Protein AF-A0A958SKN3-F1 (afdb_monomer_lite)

Sequence (141 aa):
MKLSDLLPQSTSFHLSQLDEDLTLRPITLADEIWLNETFGETGVSEMFSTLNFIEISRVVYRLLDDDSKAKLKKKKVTIYNEDGEESEHEIGGLKLLQLSISGIAEKEAIVGGLLKCLGFTEKMIDDLVDDDQEESKKKDQ

Structure (mmCIF, N/CA/C/O backbone):
data_AF-A0A958SKN3-F1
#
_entry.id   AF-A0A958SKN3-F1
#
loop_
_atom_site.group_PDB
_atom_site.id
_atom_site.type_symbol
_atom_site.label_atom_id
_atom_site.label_alt_id
_atom_site.label_comp_id
_atom_site.label_asym_id
_atom_site.label_entity_id
_atom_site.label_seq_id
_atom_site.pdbx_PDB_ins_code
_atom_site.Cartn_x
_atom_site.Cartn_y
_atom_site.Cartn_z
_atom_site.occupancy
_atom_site.B_iso_or_equiv
_atom_site.auth_seq_id
_atom_site.auth_comp_id
_atom_site.auth_asym_id
_atom_site.auth_atom_id
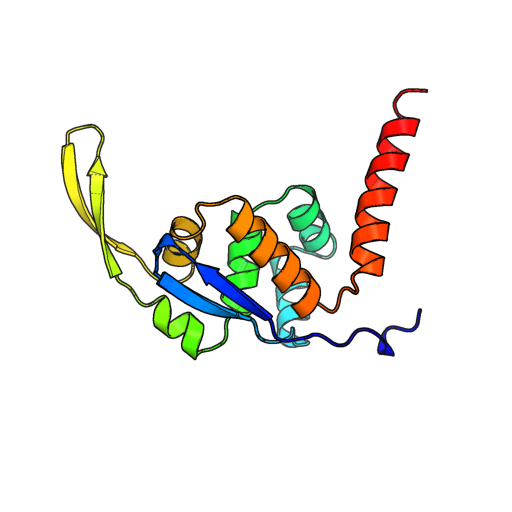_atom_site.pdbx_PDB_model_num
ATOM 1 N N . MET A 1 1 ? 23.191 -2.502 -16.178 1.00 42.94 1 MET A N 1
ATOM 2 C CA . MET A 1 1 ? 22.155 -3.546 -16.005 1.00 42.94 1 MET A CA 1
ATOM 3 C C . MET A 1 1 ? 21.219 -3.514 -17.197 1.00 42.94 1 MET A C 1
ATOM 5 O O . MET A 1 1 ? 21.032 -2.437 -17.753 1.00 42.94 1 MET A O 1
ATOM 9 N N . LYS A 1 2 ? 20.674 -4.658 -17.626 1.00 35.62 2 LYS A N 1
ATOM 10 C CA . LYS A 1 2 ? 19.586 -4.668 -18.611 1.00 35.62 2 LYS A CA 1
ATOM 11 C C . LYS A 1 2 ? 18.265 -4.606 -17.845 1.00 35.62 2 LYS A C 1
ATOM 13 O O . LYS A 1 2 ? 18.117 -5.302 -16.849 1.00 35.62 2 LYS A O 1
ATOM 18 N N . LEU A 1 3 ? 17.308 -3.812 -18.327 1.00 43.31 3 LEU A N 1
ATOM 19 C CA . LEU A 1 3 ? 15.948 -3.742 -17.765 1.00 43.31 3 LEU A CA 1
ATOM 20 C C . LEU A 1 3 ? 15.262 -5.123 -17.655 1.00 43.31 3 LEU A C 1
ATOM 22 O O . LEU A 1 3 ? 14.317 -5.271 -16.895 1.00 43.31 3 LEU A O 1
ATOM 26 N N . SER A 1 4 ? 15.747 -6.131 -18.390 1.00 49.50 4 SER A N 1
ATOM 27 C CA . SER A 1 4 ? 15.255 -7.513 -18.381 1.00 49.50 4 SER A CA 1
ATOM 28 C C . SER A 1 4 ? 15.437 -8.268 -17.059 1.00 49.50 4 SER A C 1
ATOM 30 O O . SER A 1 4 ? 14.893 -9.361 -16.936 1.00 49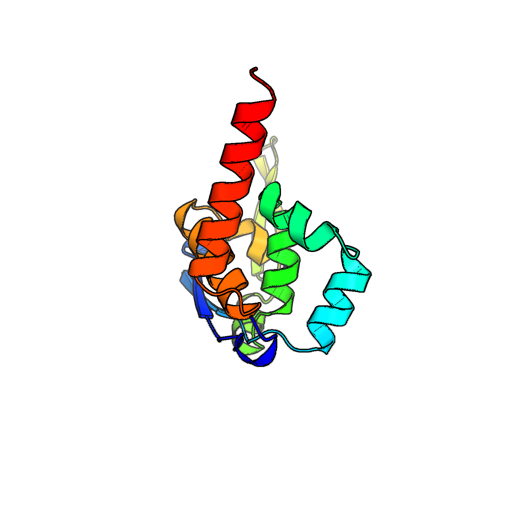.50 4 SER A O 1
ATOM 32 N N . ASP A 1 5 ? 16.205 -7.728 -16.109 1.00 51.75 5 ASP A N 1
ATOM 33 C CA . ASP A 1 5 ? 16.576 -8.436 -14.876 1.00 51.75 5 ASP A CA 1
ATOM 34 C C . ASP A 1 5 ? 15.707 -8.040 -13.660 1.00 51.75 5 ASP A C 1
ATOM 36 O O . ASP A 1 5 ? 15.837 -8.638 -12.593 1.00 51.75 5 ASP A O 1
ATOM 40 N N . LEU A 1 6 ? 14.804 -7.060 -13.809 1.00 59.09 6 LEU A N 1
ATOM 41 C CA . LEU A 1 6 ? 13.837 -6.673 -12.776 1.00 59.09 6 LEU A CA 1
ATOM 42 C C . LEU A 1 6 ? 12.568 -7.515 -12.959 1.00 59.09 6 LEU A C 1
ATOM 44 O O . LEU A 1 6 ? 11.842 -7.351 -13.938 1.00 59.09 6 LEU A O 1
ATOM 48 N N . LEU A 1 7 ? 12.304 -8.439 -12.032 1.00 71.19 7 LEU A N 1
ATOM 49 C CA . LEU A 1 7 ? 11.062 -9.214 -12.005 1.00 71.19 7 LEU A CA 1
ATOM 50 C C . LEU A 1 7 ? 10.205 -8.740 -10.827 1.00 71.19 7 LEU A C 1
ATOM 52 O O . LEU A 1 7 ? 10.473 -9.147 -9.698 1.00 71.19 7 LEU A O 1
ATOM 56 N N . PRO A 1 8 ? 9.187 -7.898 -11.073 1.00 83.50 8 PRO A N 1
ATOM 57 C CA . PRO A 1 8 ? 8.161 -7.551 -10.097 1.00 83.50 8 PRO A CA 1
ATOM 58 C C . PRO A 1 8 ? 7.606 -8.779 -9.366 1.00 83.50 8 PRO A C 1
ATOM 60 O O . PRO A 1 8 ? 7.186 -9.750 -10.000 1.00 83.50 8 PRO A O 1
ATOM 63 N N . GLN A 1 9 ? 7.573 -8.737 -8.032 1.00 86.00 9 GLN A N 1
ATOM 64 C CA . GLN A 1 9 ? 7.080 -9.844 -7.202 1.00 86.00 9 GLN A CA 1
ATOM 65 C C . GLN A 1 9 ? 5.847 -9.441 -6.398 1.00 86.00 9 GLN A C 1
ATOM 67 O O . GLN A 1 9 ? 5.722 -8.299 -5.965 1.00 86.00 9 GLN A O 1
ATOM 72 N N . SER A 1 10 ? 4.938 -10.388 -6.159 1.00 90.94 10 SER A N 1
ATOM 73 C CA . SER A 1 10 ? 3.855 -10.193 -5.194 1.00 90.94 10 SER A CA 1
ATOM 74 C C . SER A 1 10 ? 4.418 -10.175 -3.776 1.00 90.94 10 SER A C 1
ATOM 76 O O . SER A 1 10 ? 5.268 -11.003 -3.448 1.00 90.94 10 SER A O 1
ATOM 78 N N . THR A 1 11 ? 3.919 -9.286 -2.923 1.00 93.31 11 THR A N 1
ATOM 79 C CA . THR A 1 11 ? 4.312 -9.221 -1.509 1.00 93.31 11 THR A CA 1
ATOM 80 C C . THR A 1 11 ? 3.084 -9.046 -0.633 1.00 93.31 11 THR A C 1
ATOM 82 O O . THR A 1 11 ? 2.155 -8.341 -1.013 1.00 93.31 11 THR A O 1
ATOM 85 N N . SER A 1 12 ? 3.096 -9.656 0.549 1.00 94.75 12 SER A N 1
ATOM 86 C CA . SER A 1 12 ? 2.065 -9.450 1.565 1.00 94.75 12 SER A CA 1
ATOM 87 C C . SER A 1 12 ? 2.616 -8.685 2.763 1.00 94.75 12 SER A C 1
ATOM 89 O O . SER A 1 12 ? 3.789 -8.829 3.109 1.00 94.75 12 SER A O 1
ATOM 91 N N . PHE A 1 13 ? 1.760 -7.900 3.407 1.00 94.12 13 PHE A N 1
ATOM 92 C CA . PHE A 1 13 ? 2.046 -7.215 4.663 1.00 94.12 13 PHE A CA 1
ATOM 93 C C . PHE A 1 13 ? 0.826 -7.278 5.586 1.00 94.12 13 PHE A C 1
ATOM 95 O O . PHE A 1 13 ? -0.310 -7.373 5.123 1.00 94.12 13 PHE A O 1
ATOM 102 N N . HIS A 1 14 ? 1.072 -7.215 6.891 1.00 93.56 14 HIS A N 1
ATOM 103 C CA . HIS A 1 14 ? 0.036 -7.302 7.915 1.00 93.56 14 HIS A CA 1
ATOM 104 C C . HIS A 1 14 ? -0.312 -5.911 8.458 1.00 93.56 14 HIS A C 1
ATOM 106 O O . HIS A 1 14 ? 0.590 -5.114 8.726 1.00 93.56 14 HIS A O 1
ATOM 112 N N . LEU A 1 15 ? -1.604 -5.627 8.641 1.00 92.31 15 LEU A N 1
ATOM 113 C CA . LEU A 1 15 ? -2.093 -4.417 9.309 1.00 92.31 15 LEU A CA 1
ATOM 114 C C . LEU A 1 15 ? -2.688 -4.767 10.672 1.00 92.31 15 LEU A C 1
ATOM 116 O O . LEU A 1 15 ? -3.798 -5.293 10.757 1.00 92.31 15 LEU A O 1
ATOM 120 N N . SER A 1 16 ? -1.989 -4.387 11.739 1.00 90.19 16 SER A N 1
ATOM 121 C CA . SER A 1 16 ? -2.361 -4.710 13.121 1.00 90.19 16 SER A CA 1
ATOM 122 C C . SER A 1 16 ? -3.711 -4.118 13.538 1.00 90.19 16 SER A C 1
ATOM 124 O O . SER A 1 16 ? -4.467 -4.753 14.265 1.00 90.19 16 SER A O 1
ATOM 126 N N . GLN A 1 17 ? -4.056 -2.926 13.038 1.00 87.88 17 GLN A N 1
ATOM 127 C CA . GLN A 1 17 ? -5.329 -2.254 13.340 1.00 87.88 17 GLN A CA 1
ATOM 128 C C . GLN A 1 17 ? -6.548 -2.970 12.743 1.00 87.88 17 GLN A C 1
ATOM 130 O O . GLN A 1 17 ? -7.669 -2.773 13.210 1.00 87.88 17 GLN A O 1
ATOM 135 N N . LEU A 1 18 ? -6.352 -3.751 11.677 1.00 87.00 18 LEU A N 1
ATOM 136 C CA . LEU A 1 18 ? -7.425 -4.510 11.035 1.00 87.00 18 LEU A CA 1
ATOM 137 C C . LEU A 1 18 ? -7.373 -5.999 11.369 1.00 87.00 18 LEU A C 1
ATOM 139 O O . LEU A 1 18 ? -8.389 -6.654 11.160 1.00 87.00 18 LEU A O 1
ATOM 143 N N . ASP A 1 19 ? -6.240 -6.489 11.884 1.00 90.38 19 ASP A N 1
ATOM 144 C CA . ASP A 1 19 ? -5.911 -7.914 12.002 1.00 90.38 19 ASP A CA 1
ATOM 145 C C . ASP A 1 19 ? -6.047 -8.637 10.649 1.00 90.38 19 ASP A C 1
ATOM 147 O O . ASP A 1 19 ? -6.657 -9.694 10.522 1.00 90.38 19 ASP A O 1
ATOM 151 N N . GLU A 1 20 ? -5.529 -8.002 9.592 1.00 92.06 20 GLU A N 1
ATOM 152 C CA . GLU A 1 20 ? -5.682 -8.464 8.211 1.00 92.06 20 GLU A CA 1
ATOM 153 C C . GLU A 1 20 ? -4.344 -8.459 7.475 1.00 92.06 20 GLU A C 1
ATOM 155 O O . GLU A 1 20 ? -3.605 -7.470 7.490 1.00 92.06 20 GLU A O 1
ATOM 160 N N . ASP A 1 21 ? -4.087 -9.543 6.744 1.00 94.50 21 ASP A N 1
ATOM 161 C CA . ASP A 1 21 ? -3.012 -9.603 5.757 1.00 94.50 21 ASP A CA 1
ATOM 162 C C . ASP A 1 21 ? -3.504 -9.059 4.418 1.00 94.50 21 ASP A C 1
ATOM 164 O O . ASP A 1 21 ? -4.537 -9.496 3.896 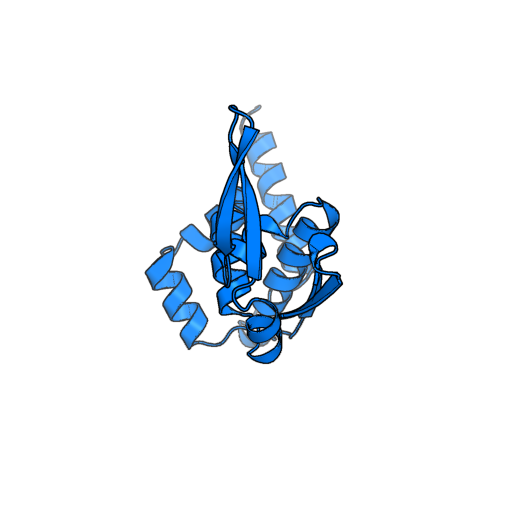1.00 94.50 21 ASP A O 1
ATOM 168 N N . LEU A 1 22 ? -2.756 -8.121 3.850 1.00 96.31 22 LEU A N 1
ATOM 169 C CA . LEU A 1 22 ? -3.010 -7.553 2.535 1.00 96.31 22 LEU A CA 1
ATOM 170 C C . LEU A 1 22 ? -1.901 -7.956 1.567 1.00 96.31 22 LEU A C 1
ATOM 172 O O . LEU A 1 22 ? -0.725 -7.976 1.927 1.00 96.31 22 LEU A O 1
ATOM 176 N N . THR A 1 23 ? -2.275 -8.231 0.323 1.00 96.31 23 THR A N 1
ATOM 177 C CA . THR A 1 23 ? -1.373 -8.679 -0.734 1.00 96.31 23 THR A CA 1
ATOM 178 C C . THR A 1 23 ? -1.327 -7.667 -1.869 1.00 96.31 23 THR A C 1
ATOM 180 O O . THR A 1 23 ? -2.343 -7.251 -2.430 1.00 96.31 23 THR A O 1
ATOM 183 N N . LEU A 1 24 ? -0.104 -7.277 -2.212 1.00 96.06 24 LEU A N 1
ATOM 184 C CA . LEU A 1 24 ? 0.231 -6.477 -3.374 1.00 96.06 24 LEU A CA 1
ATOM 185 C C . LEU A 1 24 ? 0.525 -7.402 -4.549 1.00 96.06 24 LEU A C 1
ATOM 187 O O . LEU A 1 24 ? 1.361 -8.308 -4.457 1.00 96.06 24 LEU A O 1
ATOM 191 N N . ARG A 1 25 ? -0.138 -7.145 -5.674 1.00 95.31 25 ARG A N 1
ATOM 192 C CA . ARG A 1 25 ? 0.212 -7.761 -6.953 1.00 95.31 25 ARG A CA 1
ATOM 193 C C . ARG A 1 25 ? 1.434 -7.059 -7.566 1.00 95.31 25 ARG A C 1
ATOM 195 O O . ARG A 1 2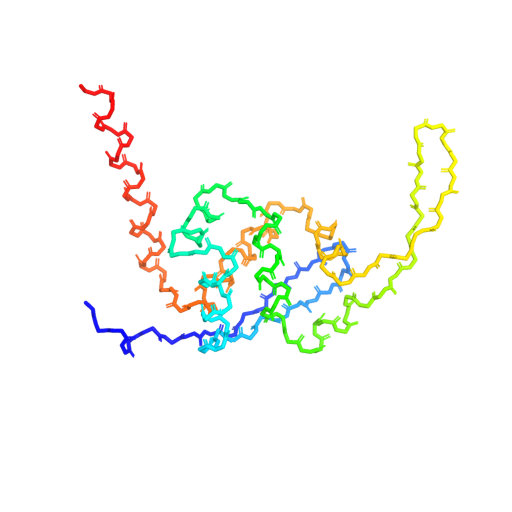5 ? 1.660 -5.877 -7.298 1.00 95.31 25 ARG A O 1
ATOM 202 N N . PRO A 1 26 ? 2.186 -7.757 -8.432 1.00 93.12 26 PRO A N 1
ATOM 203 C CA . PRO A 1 26 ? 3.242 -7.136 -9.220 1.00 93.12 26 PRO A CA 1
ATOM 204 C C . PRO A 1 26 ? 2.724 -5.939 -10.029 1.00 93.12 26 PRO A C 1
ATOM 206 O O . PRO A 1 26 ? 1.563 -5.932 -10.472 1.00 93.12 26 PRO A O 1
ATOM 209 N N . ILE A 1 27 ? 3.586 -4.941 -10.235 1.00 90.12 27 ILE A N 1
ATOM 210 C CA . ILE A 1 27 ? 3.258 -3.810 -11.099 1.00 90.12 27 ILE A CA 1
ATOM 211 C C . ILE A 1 27 ? 3.041 -4.283 -12.543 1.00 90.12 27 ILE A C 1
ATOM 213 O O . ILE A 1 27 ? 3.704 -5.200 -13.029 1.00 90.12 27 ILE A O 1
ATOM 217 N N . THR A 1 28 ? 2.079 -3.668 -13.227 1.00 90.19 28 THR A N 1
ATOM 218 C CA . THR A 1 28 ? 1.841 -3.872 -14.659 1.00 90.19 28 THR A CA 1
ATOM 219 C C . THR A 1 28 ? 2.168 -2.602 -15.434 1.00 90.19 28 THR A C 1
ATOM 221 O O . THR A 1 28 ? 2.153 -1.510 -14.870 1.00 90.19 28 THR A O 1
ATOM 224 N N . LEU A 1 29 ? 2.342 -2.708 -16.754 1.00 85.38 29 LEU A N 1
ATOM 225 C CA . LEU A 1 29 ? 2.524 -1.538 -17.623 1.00 85.38 29 LEU A CA 1
ATOM 226 C C . LEU A 1 29 ? 1.403 -0.491 -17.456 1.00 85.38 29 LEU A C 1
ATOM 228 O O . LEU A 1 29 ? 1.649 0.709 -17.524 1.00 85.38 29 LEU A O 1
ATOM 232 N N . ALA A 1 30 ? 0.165 -0.928 -17.203 1.00 89.88 30 ALA A N 1
ATOM 233 C CA . ALA A 1 30 ? -0.956 -0.019 -16.968 1.00 89.88 30 ALA A CA 1
ATOM 234 C C . ALA A 1 30 ? -0.804 0.788 -15.667 1.00 89.88 30 ALA A C 1
ATOM 236 O O . ALA A 1 30 ? -1.293 1.912 -15.577 1.00 89.88 30 ALA A O 1
ATOM 237 N N . ASP A 1 31 ? -0.145 0.225 -14.656 1.00 90.56 31 ASP A N 1
ATOM 238 C CA . ASP A 1 31 ? 0.150 0.938 -13.416 1.00 90.56 31 ASP A CA 1
ATOM 239 C C . ASP A 1 31 ? 1.338 1.885 -13.584 1.00 90.56 31 ASP A C 1
ATOM 241 O O . ASP A 1 31 ? 1.297 2.973 -13.028 1.00 90.56 31 ASP A O 1
ATOM 245 N N . GLU A 1 32 ? 2.350 1.525 -14.378 1.00 85.38 32 GLU A N 1
ATOM 246 C CA . GLU A 1 32 ? 3.466 2.424 -14.712 1.00 85.38 32 GLU A CA 1
ATOM 247 C C . GLU A 1 32 ? 2.980 3.675 -15.452 1.00 85.38 32 GLU A C 1
ATOM 249 O O . GLU A 1 32 ? 3.334 4.794 -15.084 1.00 85.38 32 GLU A O 1
ATOM 254 N N . ILE A 1 33 ? 2.108 3.497 -16.452 1.00 85.81 33 ILE A N 1
ATOM 255 C CA . ILE A 1 33 ? 1.461 4.615 -17.152 1.00 85.81 33 ILE A CA 1
ATOM 256 C C . ILE A 1 33 ? 0.691 5.478 -16.148 1.00 85.81 33 ILE A C 1
ATOM 258 O O . ILE A 1 33 ? 0.869 6.693 -16.114 1.00 85.81 33 ILE A O 1
ATOM 262 N N . TRP A 1 34 ? -0.111 4.851 -15.283 1.00 91.50 34 TRP A N 1
ATOM 263 C CA . TRP A 1 34 ? -0.884 5.565 -14.271 1.00 91.50 34 TRP A CA 1
ATOM 264 C C . TRP A 1 34 ? -0.002 6.327 -13.269 1.00 91.50 34 TRP A C 1
ATOM 266 O O . TRP A 1 34 ? -0.353 7.443 -12.886 1.00 91.50 34 TRP A O 1
ATOM 276 N N . LEU A 1 35 ? 1.132 5.757 -12.849 1.00 87.25 35 LEU A N 1
ATOM 277 C CA . LEU A 1 35 ? 2.095 6.413 -11.961 1.00 87.25 35 LEU A CA 1
ATOM 278 C C . LEU A 1 35 ? 2.667 7.670 -12.617 1.00 87.25 35 LEU A C 1
ATOM 280 O O . LEU A 1 35 ? 2.627 8.738 -12.010 1.00 87.25 35 LEU A O 1
ATOM 284 N N . ASN A 1 36 ? 3.117 7.560 -13.868 1.00 83.56 36 ASN A N 1
ATOM 285 C CA . ASN A 1 36 ? 3.661 8.688 -14.621 1.00 83.56 36 ASN A CA 1
ATOM 286 C C . ASN A 1 36 ? 2.610 9.781 -14.866 1.00 83.56 36 ASN A C 1
ATOM 288 O O . ASN A 1 36 ? 2.918 10.963 -14.758 1.00 83.56 36 ASN A O 1
ATOM 292 N N . GLU A 1 37 ? 1.357 9.415 -15.145 1.00 88.75 37 GLU A N 1
ATOM 293 C CA . GLU A 1 37 ? 0.261 10.381 -15.306 1.00 88.75 37 GLU A CA 1
ATOM 294 C C . GLU A 1 37 ? -0.139 11.054 -13.984 1.00 88.75 37 GLU A C 1
ATOM 296 O O . GLU A 1 37 ? -0.521 12.223 -13.974 1.00 88.75 37 GLU A O 1
ATOM 301 N N . THR A 1 38 ? -0.076 10.322 -12.868 1.00 86.62 38 THR A N 1
ATOM 302 C CA . THR A 1 38 ? -0.554 10.802 -11.561 1.00 86.62 38 THR A CA 1
ATOM 303 C C . THR A 1 38 ? 0.491 11.632 -10.824 1.00 86.62 38 THR A C 1
ATOM 305 O O . THR A 1 38 ? 0.131 12.613 -10.175 1.00 86.62 38 THR A O 1
ATOM 308 N N . PHE A 1 39 ? 1.761 11.236 -10.902 1.00 82.94 39 PHE A N 1
ATOM 309 C CA . PHE A 1 39 ? 2.857 11.825 -10.128 1.00 82.94 39 PHE A CA 1
ATOM 310 C C . PHE A 1 39 ? 3.915 12.510 -11.010 1.00 82.94 39 PHE A C 1
ATOM 312 O O . PHE A 1 39 ? 4.749 13.251 -10.499 1.00 82.94 39 PHE A O 1
ATOM 319 N N . GLY A 1 40 ? 3.882 12.319 -12.332 1.00 76.69 40 GLY A N 1
ATOM 320 C CA . GLY A 1 40 ? 4.931 12.793 -13.237 1.00 76.69 40 GLY A CA 1
ATOM 321 C C . GLY A 1 40 ? 6.187 11.915 -13.203 1.00 76.69 40 GLY A C 1
ATOM 322 O O . GLY A 1 40 ? 6.302 10.997 -12.392 1.00 76.69 40 GLY A O 1
ATOM 323 N N . GLU A 1 41 ? 7.152 12.213 -14.080 1.00 68.12 41 GLU A N 1
ATOM 324 C CA . GLU A 1 41 ? 8.397 11.431 -14.211 1.00 68.12 41 GLU A CA 1
ATOM 325 C C . GLU A 1 41 ? 9.252 11.429 -12.931 1.00 68.12 41 GLU A C 1
ATOM 327 O O . GLU A 1 41 ? 9.936 10.450 -12.648 1.00 68.12 41 GLU A O 1
ATOM 332 N N . THR A 1 42 ? 9.205 12.502 -12.135 1.00 65.75 42 THR A N 1
ATOM 333 C CA . THR A 1 42 ? 10.003 12.642 -10.903 1.00 65.75 42 THR A CA 1
ATOM 334 C C . THR A 1 42 ? 9.219 12.353 -9.625 1.00 65.75 42 THR A C 1
ATOM 336 O O . THR A 1 42 ? 9.829 12.077 -8.592 1.00 65.75 42 THR A O 1
ATOM 339 N N . GLY A 1 43 ? 7.883 12.388 -9.663 1.00 66.75 43 GLY A N 1
ATOM 340 C CA . GLY A 1 43 ? 7.073 12.344 -8.443 1.00 66.75 43 GLY A CA 1
ATOM 341 C C . GLY A 1 43 ? 7.105 10.999 -7.725 1.00 66.75 43 GLY A C 1
ATOM 342 O O . GLY A 1 43 ? 6.953 10.956 -6.510 1.00 66.75 43 GLY A O 1
ATOM 343 N N . VAL A 1 44 ? 7.379 9.898 -8.434 1.00 69.31 44 VAL A N 1
ATOM 344 C CA . VAL A 1 44 ? 7.586 8.592 -7.784 1.00 69.31 44 VAL A CA 1
ATOM 345 C C . VAL A 1 44 ? 8.848 8.618 -6.922 1.00 69.31 44 VAL A C 1
ATOM 347 O O . VAL A 1 44 ? 8.803 8.170 -5.781 1.00 69.31 44 VAL A O 1
ATOM 350 N N . SER A 1 45 ? 9.950 9.184 -7.427 1.00 70.50 45 SER A N 1
ATOM 351 C CA . SER A 1 45 ? 11.196 9.317 -6.660 1.00 70.50 45 SER A CA 1
ATOM 352 C C . SER A 1 45 ? 10.995 10.208 -5.433 1.00 70.50 45 SER A C 1
ATOM 354 O O . SER A 1 45 ? 11.361 9.828 -4.325 1.00 70.50 45 SER A O 1
ATOM 356 N N . GLU A 1 46 ? 10.353 11.362 -5.614 1.00 69.88 46 GLU A N 1
ATOM 357 C CA . GLU A 1 46 ? 10.093 12.327 -4.540 1.00 69.88 46 GLU A CA 1
ATOM 358 C C . GLU A 1 46 ? 9.173 11.759 -3.445 1.00 69.88 46 GLU A C 1
ATOM 360 O O . GLU A 1 46 ? 9.412 11.975 -2.253 1.00 69.88 46 GLU A O 1
ATOM 365 N N . MET A 1 47 ? 8.165 10.969 -3.830 1.00 78.00 47 MET A N 1
ATOM 366 C CA . MET A 1 47 ? 7.269 10.271 -2.904 1.00 78.00 47 MET A CA 1
ATOM 367 C C . MET A 1 47 ? 8.041 9.349 -1.948 1.00 78.00 47 MET A C 1
ATOM 369 O O . MET A 1 47 ? 7.726 9.302 -0.754 1.00 78.00 47 MET A O 1
ATOM 373 N N . PHE A 1 48 ? 9.039 8.615 -2.453 1.00 75.94 48 PHE A N 1
ATOM 374 C CA . PHE A 1 48 ? 9.868 7.737 -1.625 1.00 75.94 48 PHE A CA 1
ATOM 375 C C . PHE A 1 48 ? 10.865 8.523 -0.772 1.00 75.94 48 PHE A C 1
ATOM 377 O O . PHE A 1 48 ? 10.951 8.254 0.425 1.00 75.94 48 PHE A O 1
ATOM 384 N N . SER A 1 49 ? 11.546 9.529 -1.333 1.00 74.38 49 SER A N 1
ATOM 385 C CA . SER A 1 49 ? 12.520 10.351 -0.595 1.00 74.38 49 SER A CA 1
ATOM 386 C C . SER A 1 49 ? 11.888 11.110 0.575 1.00 74.38 49 SER A C 1
ATOM 388 O O . SER A 1 49 ? 12.482 11.242 1.641 1.00 74.38 49 SER A O 1
ATOM 390 N N . THR A 1 50 ? 10.655 11.592 0.408 1.00 79.19 50 THR A N 1
ATOM 391 C CA . THR A 1 50 ? 9.929 12.323 1.461 1.00 79.19 50 THR A CA 1
ATOM 392 C C . THR A 1 50 ? 9.119 11.417 2.388 1.00 79.19 50 THR A C 1
ATOM 394 O O . THR A 1 50 ? 8.509 11.909 3.340 1.00 79.19 50 THR A O 1
ATOM 397 N N . LEU A 1 51 ? 9.088 10.103 2.120 1.00 81.94 51 LEU A N 1
ATOM 398 C CA . LEU A 1 51 ? 8.206 9.139 2.783 1.00 81.94 51 LEU A CA 1
ATOM 399 C C . LEU A 1 51 ? 6.763 9.660 2.881 1.00 81.94 51 LEU A C 1
ATOM 401 O O . LEU A 1 51 ? 6.118 9.573 3.933 1.00 81.94 51 LEU A O 1
ATOM 405 N N . ASN A 1 52 ? 6.241 10.220 1.785 1.00 85.69 52 ASN A N 1
ATOM 406 C CA . ASN A 1 52 ? 4.891 10.767 1.753 1.00 85.69 52 ASN A CA 1
ATOM 407 C C . ASN A 1 52 ? 3.854 9.635 1.801 1.00 85.69 52 ASN A C 1
ATOM 409 O O . ASN A 1 52 ? 3.345 9.160 0.784 1.00 85.69 52 ASN A O 1
ATOM 413 N N . PHE A 1 53 ? 3.508 9.201 3.015 1.00 87.88 53 PHE A N 1
ATOM 414 C CA . PHE A 1 53 ? 2.626 8.054 3.232 1.00 87.88 53 PHE A CA 1
ATOM 415 C C . PHE A 1 53 ? 1.215 8.240 2.678 1.00 87.88 53 PHE A C 1
ATOM 417 O O . PHE A 1 53 ? 0.530 7.248 2.421 1.00 87.88 53 PHE A O 1
ATOM 424 N N . ILE A 1 54 ? 0.775 9.479 2.448 1.00 89.12 54 ILE A N 1
ATOM 425 C CA . ILE A 1 54 ? -0.507 9.741 1.791 1.00 89.12 54 ILE A CA 1
ATOM 426 C C . ILE A 1 54 ? -0.456 9.235 0.348 1.00 89.12 54 ILE A C 1
ATOM 428 O O . ILE A 1 54 ? -1.378 8.542 -0.085 1.00 89.12 54 ILE A O 1
ATOM 432 N N . GLU A 1 55 ? 0.623 9.536 -0.371 1.00 89.62 55 GLU A N 1
ATOM 433 C CA . GLU A 1 55 ? 0.842 9.133 -1.761 1.00 89.62 55 GLU A CA 1
ATOM 434 C C . GLU A 1 55 ? 1.237 7.663 -1.872 1.00 89.62 55 GLU A C 1
ATOM 436 O O . GLU A 1 55 ? 0.626 6.937 -2.658 1.00 89.62 55 GLU A O 1
ATOM 441 N N . ILE A 1 56 ? 2.130 7.184 -0.999 1.00 91.19 56 ILE A N 1
ATOM 442 C CA . ILE A 1 56 ? 2.497 5.761 -0.922 1.00 91.19 56 ILE A CA 1
ATOM 443 C C . ILE A 1 56 ? 1.238 4.914 -0.728 1.00 91.19 56 ILE A C 1
ATOM 445 O O . ILE A 1 56 ? 1.023 3.947 -1.455 1.00 91.19 56 ILE A O 1
ATOM 449 N N . SER A 1 57 ? 0.333 5.317 0.170 1.00 93.19 57 SER A N 1
ATOM 450 C CA . SER A 1 57 ? -0.930 4.599 0.382 1.00 93.19 57 SER A CA 1
ATOM 451 C C . SER A 1 57 ? -1.807 4.550 -0.874 1.00 93.19 57 SER A C 1
ATOM 453 O O . SER A 1 57 ? -2.525 3.571 -1.071 1.00 93.19 57 SER A O 1
ATOM 455 N N . ARG A 1 58 ? -1.763 5.571 -1.748 1.00 94.06 58 ARG A N 1
ATOM 456 C CA . ARG A 1 58 ? -2.503 5.561 -3.027 1.00 94.06 58 ARG A CA 1
ATOM 457 C C . ARG A 1 58 ? -1.949 4.496 -3.963 1.00 94.06 58 ARG A C 1
ATOM 459 O O . ARG A 1 58 ? -2.735 3.761 -4.561 1.00 94.06 58 ARG A O 1
ATOM 466 N N . VAL A 1 59 ? -0.625 4.393 -4.058 1.00 92.69 59 VAL A N 1
ATOM 467 C CA . VAL A 1 59 ? 0.045 3.380 -4.884 1.00 92.69 59 VAL A CA 1
ATOM 468 C C . VAL A 1 59 ? -0.205 1.980 -4.327 1.00 92.69 59 VAL A C 1
ATOM 470 O O . VAL A 1 59 ? -0.633 1.091 -5.059 1.00 92.69 59 VAL A O 1
ATOM 473 N N . VAL A 1 60 ? -0.047 1.800 -3.016 1.00 94.88 60 VAL A N 1
ATOM 474 C CA . VAL A 1 60 ? -0.341 0.543 -2.312 1.00 94.88 60 VAL A CA 1
ATOM 475 C C . VAL A 1 60 ? -1.775 0.111 -2.592 1.00 94.88 60 VAL A C 1
ATOM 477 O O . VAL A 1 60 ? -1.994 -0.990 -3.085 1.00 94.88 60 VAL A O 1
ATOM 480 N N . TYR A 1 61 ? -2.759 0.992 -2.385 1.00 95.81 61 TYR A N 1
ATOM 481 C CA . TYR A 1 61 ? -4.164 0.669 -2.633 1.00 95.81 61 TYR A CA 1
ATOM 482 C C . TYR A 1 61 ? -4.439 0.287 -4.095 1.00 95.81 61 TYR A C 1
ATOM 484 O O . TYR A 1 61 ? -5.249 -0.602 -4.363 1.00 95.81 61 TYR A O 1
ATOM 492 N N . ARG A 1 62 ? -3.763 0.925 -5.058 1.00 94.75 62 ARG A N 1
ATOM 493 C CA . ARG A 1 62 ? -3.863 0.575 -6.482 1.00 94.75 62 ARG A CA 1
ATOM 494 C C . ARG A 1 62 ? -3.357 -0.847 -6.747 1.00 94.75 62 ARG A C 1
ATOM 496 O O . ARG A 1 62 ? -4.022 -1.592 -7.481 1.00 94.75 62 ARG A O 1
ATOM 503 N N . LEU A 1 63 ? -2.229 -1.197 -6.131 1.00 95.44 63 LEU A N 1
ATOM 504 C CA . LEU A 1 63 ? -1.532 -2.475 -6.272 1.00 95.44 63 LEU A CA 1
ATOM 505 C C . LEU A 1 63 ? -2.077 -3.594 -5.382 1.00 95.44 63 LEU A C 1
ATOM 507 O O . LEU A 1 63 ? -1.654 -4.729 -5.551 1.00 95.44 63 LEU A O 1
ATOM 511 N N . LEU A 1 64 ? -3.024 -3.333 -4.482 1.00 96.88 64 LEU A N 1
ATOM 512 C CA . LEU A 1 64 ? -3.722 -4.414 -3.785 1.00 96.88 64 LEU A CA 1
ATOM 513 C C . LEU A 1 64 ? -4.476 -5.304 -4.781 1.00 96.88 64 LEU A C 1
ATOM 515 O O . LEU A 1 64 ? -5.098 -4.805 -5.734 1.00 96.88 64 LEU A O 1
ATOM 519 N N . ASP A 1 65 ? -4.443 -6.610 -4.536 1.00 95.38 65 ASP A N 1
ATOM 520 C CA . ASP A 1 65 ? -5.332 -7.550 -5.211 1.00 95.38 65 ASP A CA 1
ATOM 521 C C . ASP A 1 65 ? -6.801 -7.344 -4.794 1.00 95.38 65 ASP A C 1
ATOM 523 O O . ASP A 1 65 ? -7.135 -6.553 -3.900 1.00 95.38 65 ASP A O 1
ATOM 527 N N . ASP A 1 66 ? -7.706 -8.009 -5.507 1.00 94.31 66 ASP A N 1
ATOM 528 C CA . ASP A 1 66 ? -9.142 -7.808 -5.316 1.00 94.31 66 ASP A CA 1
ATOM 529 C C . ASP A 1 66 ? -9.622 -8.335 -3.954 1.00 94.31 66 ASP A C 1
ATOM 531 O O . ASP A 1 66 ? -10.477 -7.707 -3.319 1.00 94.31 66 A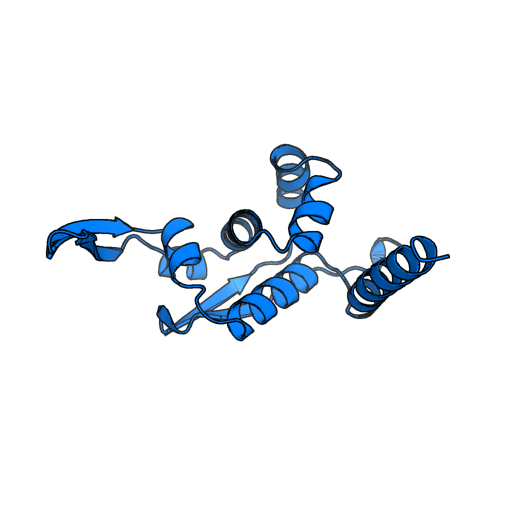SP A O 1
ATOM 535 N N . ASP A 1 67 ? -9.018 -9.419 -3.461 1.00 94.88 67 ASP A N 1
ATOM 536 C CA . ASP A 1 67 ? -9.319 -9.998 -2.149 1.00 94.88 67 ASP A CA 1
ATOM 537 C C . ASP A 1 67 ? -8.920 -9.035 -1.018 1.00 94.88 67 ASP A C 1
ATOM 539 O O . ASP A 1 67 ? -9.705 -8.760 -0.105 1.00 94.88 67 ASP A O 1
ATOM 543 N N . SER A 1 68 ? -7.744 -8.418 -1.117 1.00 94.94 68 SER A N 1
ATOM 544 C CA . SER A 1 68 ? -7.251 -7.422 -0.161 1.00 94.94 68 SER A CA 1
ATOM 545 C C . SER A 1 68 ? -8.055 -6.128 -0.215 1.00 94.94 68 SER A C 1
ATOM 547 O O . SER A 1 68 ? -8.363 -5.532 0.820 1.00 94.94 68 SER A O 1
ATOM 549 N N . LYS A 1 69 ? -8.488 -5.697 -1.405 1.00 94.12 69 LYS A N 1
ATOM 550 C CA . LYS A 1 69 ? -9.417 -4.562 -1.537 1.00 94.12 69 LYS A CA 1
ATOM 551 C C . LYS A 1 69 ? -10.772 -4.855 -0.904 1.00 94.12 69 LYS A C 1
ATOM 553 O O . LYS A 1 69 ? -11.381 -3.944 -0.339 1.00 94.12 69 LYS A O 1
ATOM 558 N N . ALA A 1 70 ? -11.247 -6.100 -0.964 1.00 92.25 70 ALA A N 1
ATOM 559 C CA . ALA A 1 70 ? -12.504 -6.492 -0.341 1.00 92.25 70 ALA A CA 1
ATOM 560 C C . ALA A 1 70 ? -12.451 -6.409 1.195 1.00 92.25 70 ALA A C 1
ATOM 562 O O . ALA A 1 70 ? -13.450 -6.020 1.805 1.00 92.25 70 ALA A O 1
ATOM 563 N N . LYS A 1 71 ? -11.292 -6.680 1.810 1.00 90.38 71 LYS A N 1
ATOM 564 C CA . LYS A 1 71 ? -11.053 -6.499 3.257 1.00 90.38 71 LYS A CA 1
ATOM 565 C C . LYS A 1 71 ? -11.134 -5.033 3.700 1.00 90.38 71 LYS A C 1
ATOM 567 O O . LYS A 1 71 ? -11.480 -4.735 4.841 1.00 90.38 71 LYS A O 1
ATOM 572 N N . LEU A 1 72 ? -10.903 -4.107 2.767 1.00 90.88 72 LEU A N 1
ATOM 573 C CA . LEU A 1 72 ? -11.014 -2.661 2.968 1.00 90.88 72 LEU A CA 1
ATOM 574 C C . LEU A 1 72 ? -12.401 -2.096 2.609 1.00 90.88 72 LEU A C 1
ATOM 576 O O . LEU A 1 72 ? -12.544 -0.887 2.412 1.00 90.88 72 LEU A O 1
ATOM 580 N N . LYS A 1 73 ? -13.446 -2.928 2.496 1.00 86.75 73 LYS A N 1
ATOM 581 C CA . LYS A 1 73 ? -14.824 -2.436 2.314 1.00 86.75 73 LYS A CA 1
ATOM 582 C C . LYS A 1 73 ? -15.243 -1.523 3.470 1.00 86.75 73 LYS A C 1
ATOM 584 O O . LYS A 1 73 ? -14.689 -1.588 4.562 1.00 86.75 73 LYS A O 1
ATOM 589 N N . LYS A 1 74 ? -16.222 -0.649 3.201 1.00 82.06 74 LYS A N 1
ATOM 590 C CA . LYS A 1 74 ? -16.707 0.351 4.160 1.00 82.06 74 LYS A CA 1
ATOM 591 C C . LYS A 1 74 ? -17.023 -0.289 5.513 1.00 82.06 74 LYS A C 1
ATOM 593 O O . LYS A 1 74 ? -17.824 -1.219 5.582 1.00 82.06 74 LYS A O 1
ATOM 598 N N . LYS A 1 75 ? -16.420 0.247 6.568 1.00 77.94 75 LYS A N 1
ATOM 599 C CA . LYS A 1 75 ? -16.728 -0.060 7.962 1.00 77.94 75 LYS A CA 1
ATOM 600 C C . LYS A 1 75 ? -17.318 1.193 8.605 1.00 77.94 75 LYS A C 1
ATOM 602 O O . LYS A 1 75 ? -16.927 2.313 8.269 1.00 77.94 75 LYS A O 1
ATOM 607 N N . LYS A 1 76 ? -18.281 1.001 9.504 1.00 77.12 76 LYS A N 1
ATOM 608 C CA . LYS A 1 76 ? -18.760 2.080 10.367 1.00 77.12 76 LYS A CA 1
ATOM 609 C C . LYS A 1 76 ? -17.698 2.358 11.418 1.00 77.12 76 LYS A C 1
ATOM 611 O O . LYS A 1 76 ? -17.225 1.428 12.066 1.00 77.12 76 LYS A O 1
ATOM 616 N N . VAL A 1 77 ? -17.330 3.620 11.563 1.00 73.44 77 VAL A N 1
ATOM 617 C CA . VAL A 1 77 ? -16.371 4.085 12.559 1.00 73.44 77 VAL A CA 1
ATOM 618 C C . VAL A 1 77 ? -17.005 5.245 13.301 1.00 73.44 77 VAL A C 1
ATOM 620 O O . VAL A 1 77 ? -17.531 6.169 12.679 1.00 73.44 77 VAL A O 1
ATOM 623 N N . THR A 1 78 ? -16.964 5.179 14.624 1.00 77.12 78 THR A N 1
ATOM 624 C CA . THR A 1 78 ? -17.415 6.267 15.488 1.00 77.12 78 THR A CA 1
ATOM 625 C C . THR A 1 78 ? -16.252 7.227 15.683 1.00 77.12 78 THR A C 1
ATOM 627 O O . THR A 1 78 ? -15.193 6.827 16.169 1.00 77.12 78 THR A O 1
ATOM 630 N N . ILE A 1 79 ? -16.431 8.481 15.272 1.00 76.69 79 ILE A N 1
ATOM 631 C CA . ILE A 1 79 ? -15.468 9.557 15.504 1.00 76.69 79 ILE A CA 1
ATOM 632 C C . ILE A 1 79 ? -16.042 10.468 16.583 1.00 76.69 79 ILE A C 1
ATOM 634 O O . ILE A 1 79 ? -17.181 10.926 16.473 1.00 76.69 79 ILE A O 1
ATOM 638 N N . TYR A 1 80 ? -15.231 10.724 17.603 1.00 79.31 80 TYR A N 1
ATOM 639 C CA . TYR A 1 80 ? -15.523 11.673 18.668 1.00 79.31 80 TYR A CA 1
ATOM 640 C C . TYR A 1 80 ? -14.875 13.011 18.312 1.00 79.31 80 TYR A C 1
ATOM 642 O O . TYR A 1 80 ? -13.675 13.051 18.025 1.00 79.31 80 TYR A O 1
ATOM 650 N N . ASN A 1 81 ? -15.657 14.089 18.291 1.00 80.19 81 ASN A N 1
ATOM 651 C CA . ASN A 1 81 ? -15.112 15.442 18.164 1.00 80.19 81 ASN A CA 1
ATOM 652 C C . ASN A 1 81 ? -14.581 15.953 19.522 1.00 80.19 81 ASN A C 1
ATOM 654 O O . ASN A 1 81 ? -14.723 15.289 20.550 1.00 80.19 81 ASN A O 1
ATOM 658 N N . GLU A 1 82 ? -13.938 17.125 19.531 1.00 81.31 82 GLU A N 1
ATOM 659 C CA . GLU A 1 82 ? -13.355 17.724 20.749 1.00 81.31 82 GLU A CA 1
ATOM 660 C C . GLU A 1 82 ? -14.406 18.056 21.826 1.00 81.31 82 GLU A C 1
ATOM 662 O O . GLU A 1 82 ? -14.071 18.136 23.007 1.00 81.31 82 GLU A O 1
ATOM 667 N N . ASP A 1 83 ? -15.675 18.167 21.429 1.00 83.12 83 ASP A N 1
ATOM 668 C CA . ASP A 1 83 ? -16.823 18.395 22.310 1.00 83.12 83 ASP A CA 1
ATOM 669 C C . ASP A 1 83 ? -17.430 17.084 22.862 1.00 83.12 83 ASP A C 1
ATOM 671 O O . ASP A 1 83 ? -18.367 17.112 23.660 1.00 83.12 83 ASP A O 1
ATOM 675 N N . GLY A 1 84 ? -16.886 15.922 22.473 1.00 78.19 84 GLY A N 1
ATOM 676 C CA . GLY A 1 84 ? -17.334 14.598 22.914 1.00 78.19 84 GLY A CA 1
ATOM 677 C C . GLY A 1 84 ? -18.585 14.070 22.206 1.00 78.19 84 GLY A C 1
ATOM 678 O O . GLY A 1 84 ? -19.148 13.065 22.643 1.00 78.19 84 GLY A O 1
ATOM 679 N N . GLU A 1 85 ? -19.028 14.709 21.124 1.00 80.12 85 GLU A N 1
ATOM 680 C CA . GLU A 1 85 ? -20.152 14.244 20.317 1.00 80.12 85 GLU A CA 1
ATOM 681 C C . GLU A 1 85 ? -19.726 13.112 19.374 1.00 80.12 85 GLU A C 1
ATOM 683 O O . GLU A 1 85 ? -18.690 13.168 18.701 1.00 80.12 85 GLU A O 1
ATOM 688 N N . GLU A 1 86 ? -20.568 12.081 19.313 1.00 83.56 86 GLU A N 1
ATOM 689 C CA . GLU A 1 86 ? -20.384 10.924 18.446 1.00 83.56 86 GLU A CA 1
ATOM 690 C C . GLU A 1 86 ? -20.926 11.196 17.045 1.00 83.56 86 GLU A C 1
ATOM 692 O O . GLU A 1 86 ? -22.089 11.556 16.855 1.00 83.56 86 GLU A O 1
ATOM 697 N N . SER A 1 87 ? -20.088 10.944 16.044 1.00 77.25 87 SER A N 1
ATOM 698 C CA . SER A 1 87 ? -20.488 10.928 14.640 1.00 77.25 87 SER A CA 1
ATOM 699 C C . SER A 1 87 ? -20.144 9.573 14.018 1.00 77.25 87 SER A C 1
ATOM 701 O O . SER A 1 87 ? -18.992 9.135 14.032 1.00 77.25 87 SER A O 1
ATOM 703 N N . GLU A 1 88 ? -21.153 8.870 13.491 1.00 78.69 88 GLU A N 1
ATOM 704 C CA . GLU A 1 88 ? -20.929 7.651 12.706 1.00 78.69 88 GLU A CA 1
ATOM 705 C C . GLU A 1 88 ? -20.500 8.031 11.287 1.00 78.69 88 GLU A C 1
ATOM 707 O O . GLU A 1 88 ? -21.258 8.639 10.528 1.00 78.69 88 GLU A O 1
ATOM 712 N N . HIS A 1 89 ? -19.301 7.606 10.899 1.00 79.75 89 HIS A N 1
ATOM 713 C CA . HIS A 1 89 ? -18.811 7.725 9.535 1.00 79.75 89 HIS A CA 1
ATOM 714 C C . HIS A 1 89 ? -18.623 6.345 8.910 1.00 79.75 89 HIS A C 1
ATOM 716 O O . HIS A 1 89 ? -18.068 5.431 9.516 1.00 79.75 89 HIS A O 1
ATOM 722 N N . GLU A 1 90 ? -19.040 6.188 7.656 1.00 83.56 90 GLU A N 1
ATOM 723 C CA . GLU A 1 90 ? -18.628 5.040 6.852 1.00 83.56 90 GLU A CA 1
ATOM 724 C C . GLU A 1 90 ? -17.277 5.333 6.200 1.00 83.56 90 GLU A C 1
ATOM 726 O O . GLU A 1 90 ? -17.189 6.132 5.264 1.00 83.56 90 GLU A O 1
ATOM 731 N N . ILE A 1 91 ? -16.225 4.662 6.664 1.00 85.44 91 ILE A N 1
ATOM 732 C CA . ILE A 1 91 ? -14.880 4.794 6.103 1.00 85.44 91 ILE A CA 1
ATOM 733 C C . ILE A 1 91 ? -14.483 3.476 5.440 1.00 85.44 91 ILE A C 1
ATOM 735 O O . ILE A 1 91 ? -14.653 2.396 5.998 1.00 85.44 91 ILE A O 1
ATOM 739 N N . GLY A 1 92 ? -13.959 3.554 4.219 1.00 90.62 92 GLY A N 1
ATOM 740 C CA . GLY A 1 92 ? -13.519 2.394 3.447 1.00 90.62 92 GLY A CA 1
ATOM 741 C C . GLY A 1 92 ? -12.423 2.743 2.446 1.00 90.62 92 GLY A C 1
ATOM 742 O O . GLY A 1 92 ? -12.007 3.898 2.319 1.00 90.62 92 GLY A O 1
ATOM 743 N N . GLY A 1 93 ? -11.969 1.726 1.721 1.00 92.50 93 GLY A N 1
ATOM 744 C CA . GLY A 1 93 ? -10.984 1.822 0.653 1.00 92.50 93 GLY A CA 1
ATOM 745 C C . GLY A 1 93 ? -9.664 2.431 1.119 1.00 92.50 93 GLY A C 1
ATOM 746 O O . GLY A 1 93 ? -9.151 2.100 2.187 1.00 92.50 93 GLY A O 1
ATOM 747 N N . LEU A 1 94 ? -9.140 3.359 0.318 1.00 92.94 94 LEU A N 1
ATOM 748 C CA . LEU A 1 94 ? -7.896 4.074 0.601 1.00 92.94 94 LEU A CA 1
ATOM 749 C C . LEU A 1 94 ? -7.908 4.774 1.967 1.00 92.94 94 LEU A C 1
ATOM 751 O O . LEU A 1 94 ? -6.892 4.788 2.654 1.00 92.94 94 LEU A O 1
ATOM 755 N N . LYS A 1 95 ? -9.044 5.356 2.372 1.00 91.06 95 LYS A N 1
ATOM 756 C CA . LYS A 1 95 ? -9.105 6.103 3.633 1.00 91.06 95 LYS A CA 1
ATOM 757 C C . LYS A 1 95 ? -8.988 5.174 4.837 1.00 91.06 95 LYS A C 1
ATOM 759 O O . LYS A 1 95 ? -8.322 5.532 5.802 1.00 91.06 95 LYS A O 1
ATOM 764 N N . LEU A 1 96 ? -9.593 3.987 4.759 1.00 91.62 96 LEU A N 1
ATOM 765 C CA . LEU A 1 96 ? -9.440 2.965 5.790 1.00 91.62 96 LEU A CA 1
ATOM 766 C C . LEU A 1 96 ? -7.988 2.481 5.848 1.00 91.62 96 LEU A C 1
ATOM 768 O O . LEU A 1 96 ? -7.409 2.498 6.922 1.00 91.62 96 LEU A O 1
ATOM 772 N N . LEU A 1 97 ? -7.372 2.181 4.697 1.00 93.25 97 LEU A N 1
ATOM 773 C CA . LEU A 1 97 ? -5.954 1.808 4.626 1.00 93.25 97 LEU A CA 1
ATOM 774 C C . LEU A 1 97 ? -5.050 2.844 5.313 1.00 93.25 97 LEU A C 1
ATOM 776 O O . LEU A 1 97 ? -4.244 2.481 6.159 1.00 93.25 97 LEU A O 1
ATOM 780 N N . GLN A 1 98 ? -5.217 4.130 4.993 1.00 92.56 98 GLN A N 1
ATOM 781 C CA . GLN A 1 98 ? -4.416 5.211 5.578 1.00 92.56 98 GLN A CA 1
ATOM 782 C C . GLN A 1 98 ? -4.558 5.310 7.102 1.00 92.56 98 GLN A C 1
ATOM 784 O O . GLN A 1 98 ? -3.584 5.621 7.779 1.00 92.56 98 GLN A O 1
ATOM 789 N N . LEU A 1 99 ? -5.758 5.071 7.640 1.00 89.56 99 LEU A N 1
ATOM 790 C CA . LEU A 1 99 ? -6.007 5.098 9.086 1.00 89.56 99 LEU A CA 1
ATOM 791 C C . LEU A 1 99 ? -5.510 3.831 9.792 1.00 89.56 99 LEU A C 1
ATOM 793 O O . LEU A 1 99 ? -5.216 3.872 10.982 1.00 89.56 99 LEU A O 1
ATOM 797 N N . SER A 1 100 ? -5.425 2.716 9.070 1.00 89.69 100 SER A N 1
ATOM 798 C CA . SER A 1 100 ? -4.975 1.433 9.608 1.00 89.69 100 SER A CA 1
ATOM 799 C C . SER A 1 100 ? -3.454 1.293 9.682 1.00 89.69 100 SER A C 1
ATOM 801 O O . SER A 1 100 ? -2.976 0.399 10.371 1.00 89.69 100 SER A O 1
ATOM 803 N N . ILE A 1 101 ? -2.696 2.164 9.009 1.00 90.69 101 ILE A N 1
ATOM 804 C CA . ILE A 1 101 ? -1.231 2.210 9.090 1.00 90.69 101 ILE A CA 1
ATOM 805 C C . ILE A 1 101 ? -0.841 3.071 10.294 1.00 90.69 101 ILE A C 1
ATOM 807 O O . ILE A 1 101 ? -0.884 4.300 10.236 1.00 90.69 101 ILE A O 1
ATOM 811 N N . SER A 1 102 ? -0.445 2.428 11.390 1.00 86.38 102 SER A N 1
ATOM 812 C CA . SER A 1 102 ? -0.168 3.103 12.665 1.00 86.38 102 SER A CA 1
ATOM 813 C C . SER A 1 102 ? 1.278 2.936 13.140 1.00 86.38 102 SER A C 1
ATOM 815 O O . SER A 1 102 ? 1.842 3.860 13.730 1.00 86.38 102 SER A O 1
ATOM 817 N N . GLY A 1 103 ? 1.915 1.802 12.836 1.00 87.94 103 GLY A N 1
ATOM 818 C CA . GLY A 1 103 ? 3.260 1.460 13.297 1.00 87.94 103 GLY A CA 1
ATOM 819 C C . GLY A 1 103 ? 4.375 1.784 12.299 1.00 87.94 103 GLY A C 1
ATOM 820 O O . GLY A 1 103 ? 4.188 1.722 11.087 1.00 87.94 103 GLY A O 1
ATOM 821 N N . ILE A 1 104 ? 5.579 2.065 12.813 1.00 88.12 104 ILE A N 1
ATOM 822 C CA . ILE A 1 104 ? 6.797 2.207 11.988 1.00 88.12 104 ILE A CA 1
ATOM 823 C C . ILE A 1 104 ? 7.104 0.895 11.251 1.00 88.12 104 ILE A C 1
ATOM 825 O O . ILE A 1 104 ? 7.366 0.920 10.056 1.00 88.12 104 ILE A O 1
ATOM 829 N N . ALA A 1 105 ? 6.963 -0.252 11.921 1.00 89.00 105 ALA A N 1
ATOM 830 C CA . ALA A 1 105 ? 7.178 -1.558 11.296 1.00 89.00 105 ALA A CA 1
ATOM 831 C C . ALA A 1 105 ? 6.220 -1.819 10.114 1.00 89.00 105 ALA A C 1
ATOM 833 O O . ALA A 1 105 ? 6.619 -2.388 9.102 1.00 89.00 105 ALA A O 1
ATOM 834 N N . GLU A 1 106 ? 4.963 -1.368 10.205 1.00 90.94 106 GLU A N 1
ATOM 835 C CA . GLU A 1 106 ? 3.987 -1.487 9.109 1.00 90.94 106 GLU A CA 1
ATOM 836 C C . GLU A 1 106 ? 4.388 -0.601 7.927 1.00 90.94 106 GLU A C 1
ATOM 838 O O . GLU A 1 106 ? 4.331 -1.022 6.774 1.00 90.94 106 GLU A O 1
ATOM 843 N N . LYS A 1 107 ? 4.844 0.620 8.220 1.00 91.69 107 LYS A N 1
ATOM 844 C CA . LYS A 1 107 ? 5.360 1.563 7.224 1.00 91.69 107 LYS A CA 1
ATOM 845 C C . LYS A 1 107 ? 6.562 0.987 6.472 1.00 91.69 107 LYS A C 1
ATOM 847 O O . LYS A 1 107 ? 6.576 1.033 5.244 1.00 91.69 107 LYS A O 1
ATOM 852 N N . GLU A 1 108 ? 7.522 0.404 7.185 1.00 90.44 108 GLU A N 1
ATOM 853 C CA . GLU A 1 108 ? 8.687 -0.268 6.597 1.00 90.44 108 GLU A CA 1
ATOM 854 C C . GLU A 1 108 ? 8.280 -1.475 5.743 1.00 90.44 108 GLU A C 1
ATOM 856 O O . GLU A 1 108 ? 8.736 -1.605 4.608 1.00 90.44 108 GLU A O 1
ATOM 861 N N . ALA A 1 109 ? 7.370 -2.320 6.241 1.00 90.44 109 ALA A N 1
ATOM 862 C CA . ALA A 1 109 ? 6.868 -3.476 5.500 1.00 90.44 109 ALA A CA 1
ATOM 863 C C . ALA A 1 109 ? 6.162 -3.068 4.197 1.00 90.44 109 ALA A C 1
ATOM 865 O O . ALA A 1 109 ? 6.357 -3.698 3.157 1.00 90.44 109 ALA A O 1
ATOM 866 N N . ILE A 1 110 ? 5.378 -1.988 4.237 1.00 92.81 110 ILE A N 1
ATOM 867 C CA . ILE A 1 110 ? 4.685 -1.439 3.071 1.00 92.81 110 ILE A CA 1
ATOM 868 C C . ILE A 1 110 ? 5.679 -0.894 2.047 1.00 92.81 110 ILE A C 1
ATOM 870 O O . ILE A 1 110 ? 5.562 -1.215 0.867 1.00 92.81 110 ILE A O 1
ATOM 874 N N . VAL A 1 111 ? 6.657 -0.092 2.477 1.00 90.69 111 VAL A N 1
ATOM 875 C CA . VAL A 1 111 ? 7.664 0.478 1.570 1.00 90.69 111 VAL A CA 1
ATOM 876 C C . VAL A 1 111 ? 8.517 -0.630 0.957 1.00 90.69 111 VAL A C 1
ATOM 878 O O . VAL A 1 111 ? 8.650 -0.691 -0.264 1.00 90.69 111 VAL A O 1
ATOM 881 N N . GLY A 1 112 ? 9.019 -1.562 1.770 1.00 87.44 112 GLY A N 1
ATOM 882 C CA . GLY A 1 112 ? 9.801 -2.701 1.290 1.00 87.44 112 GLY A CA 1
ATOM 883 C C . GLY A 1 112 ? 9.008 -3.605 0.343 1.00 87.44 112 GLY A C 1
ATOM 884 O O . GLY A 1 112 ? 9.531 -4.044 -0.682 1.00 87.44 112 GLY A O 1
ATOM 885 N N . GLY A 1 113 ? 7.729 -3.852 0.636 1.00 89.44 113 GLY A N 1
ATOM 886 C CA . GLY A 1 113 ? 6.849 -4.611 -0.249 1.00 89.44 113 GLY A CA 1
ATOM 887 C C . GLY A 1 113 ? 6.565 -3.888 -1.559 1.00 89.44 113 GLY A C 1
ATOM 888 O O . GLY A 1 113 ? 6.619 -4.503 -2.621 1.00 89.44 113 GLY A O 1
ATOM 889 N N . LEU A 1 114 ? 6.346 -2.575 -1.508 1.00 89.25 114 LEU A N 1
ATOM 890 C CA . LEU A 1 114 ? 6.132 -1.762 -2.696 1.00 89.25 114 LEU A CA 1
ATOM 891 C C . LEU A 1 114 ? 7.360 -1.781 -3.614 1.00 89.25 114 LEU A C 1
ATOM 893 O O . LEU A 1 114 ? 7.208 -2.000 -4.811 1.00 89.25 114 LEU A O 1
ATOM 897 N N . LEU A 1 115 ? 8.569 -1.641 -3.067 1.00 86.62 115 LEU A N 1
ATOM 898 C CA . LEU A 1 115 ? 9.813 -1.708 -3.841 1.00 86.62 115 LEU A CA 1
ATOM 899 C C . LEU A 1 115 ? 9.970 -3.061 -4.556 1.00 86.62 115 LEU A C 1
ATOM 901 O O . LEU A 1 115 ? 10.275 -3.090 -5.749 1.00 86.62 115 LEU A O 1
ATOM 905 N N . LYS A 1 116 ? 9.642 -4.173 -3.883 1.00 86.25 116 LYS A N 1
ATOM 906 C CA . LYS A 1 116 ? 9.613 -5.517 -4.495 1.00 86.25 116 LYS A CA 1
ATOM 907 C C . LYS A 1 116 ? 8.568 -5.636 -5.607 1.00 86.25 116 LYS A C 1
ATOM 909 O O . LYS A 1 116 ? 8.834 -6.239 -6.649 1.00 86.25 116 LYS A O 1
ATOM 914 N N . CYS A 1 117 ? 7.389 -5.043 -5.421 1.00 87.50 117 CYS A N 1
ATOM 915 C CA . CYS A 1 117 ? 6.333 -5.030 -6.435 1.00 87.50 117 CYS A CA 1
ATOM 916 C C . CYS A 1 117 ? 6.666 -4.151 -7.642 1.00 87.50 117 CYS A C 1
ATOM 918 O O . CYS A 1 117 ? 6.197 -4.446 -8.737 1.00 87.50 117 CYS A O 1
ATOM 920 N N . LEU A 1 118 ? 7.472 -3.106 -7.454 1.00 82.44 118 LEU A N 1
ATOM 921 C CA . LEU A 1 118 ? 8.006 -2.254 -8.519 1.00 82.44 118 LEU A CA 1
ATOM 922 C C . LEU A 1 118 ? 9.215 -2.885 -9.231 1.00 82.44 118 LEU A C 1
ATOM 924 O O . LEU A 1 118 ? 9.675 -2.368 -10.244 1.00 82.44 118 LEU A O 1
ATOM 928 N N . GLY A 1 119 ? 9.718 -4.013 -8.723 1.00 72.62 119 GLY A N 1
ATOM 929 C CA . GLY A 1 119 ? 10.855 -4.722 -9.296 1.00 72.62 119 GLY A CA 1
ATOM 930 C C . GLY A 1 119 ? 12.214 -4.171 -8.868 1.00 72.62 119 GLY A C 1
ATOM 931 O O . GLY A 1 119 ? 13.215 -4.633 -9.407 1.00 72.62 119 GLY A O 1
ATOM 932 N N . PHE A 1 120 ? 12.288 -3.247 -7.900 1.00 68.69 120 PHE A N 1
ATOM 933 C CA . PHE A 1 120 ? 13.569 -2.846 -7.318 1.00 68.69 120 PHE A CA 1
ATOM 934 C C . PHE A 1 120 ? 14.194 -4.039 -6.589 1.00 68.69 120 PHE A C 1
ATOM 936 O O . PHE A 1 120 ? 13.563 -4.698 -5.761 1.00 68.69 120 PHE A O 1
ATOM 943 N N . THR A 1 121 ? 15.452 -4.325 -6.915 1.00 54.09 121 THR A N 1
ATOM 944 C CA . THR A 1 121 ? 16.249 -5.331 -6.198 1.00 54.09 121 THR A CA 1
ATOM 945 C C . THR A 1 121 ? 16.812 -4.720 -4.915 1.00 54.09 121 THR A C 1
ATOM 947 O O . THR A 1 121 ? 17.058 -3.518 -4.889 1.00 54.09 121 THR A O 1
ATOM 950 N N . GLU A 1 122 ? 17.058 -5.520 -3.867 1.00 50.88 122 GLU A N 1
ATOM 951 C CA . GLU A 1 122 ? 17.657 -5.040 -2.598 1.00 50.88 122 GLU A CA 1
ATOM 952 C C . GLU A 1 122 ? 18.921 -4.194 -2.833 1.00 50.88 122 GLU A C 1
ATOM 954 O O . GLU A 1 122 ? 19.100 -3.159 -2.208 1.00 50.88 122 GLU A O 1
ATOM 959 N N . LYS A 1 123 ? 19.713 -4.541 -3.853 1.00 44.84 123 LYS A N 1
ATOM 960 C CA . LYS A 1 123 ? 20.900 -3.786 -4.264 1.00 44.84 123 LYS A CA 1
ATOM 961 C C . LYS A 1 123 ? 20.610 -2.351 -4.739 1.00 44.84 123 LYS A C 1
ATOM 963 O O . LYS A 1 123 ? 21.414 -1.467 -4.503 1.00 44.84 123 LYS A O 1
ATOM 968 N N . MET A 1 124 ? 19.475 -2.108 -5.398 1.00 50.72 124 MET A N 1
ATOM 969 C CA . MET A 1 124 ? 19.075 -0.757 -5.830 1.00 50.72 124 MET A CA 1
ATOM 970 C C . MET A 1 124 ? 18.539 0.085 -4.670 1.00 50.72 124 MET A C 1
ATOM 972 O O . MET A 1 124 ? 18.606 1.307 -4.728 1.00 50.72 124 MET A O 1
ATOM 976 N N . ILE A 1 125 ? 17.988 -0.567 -3.643 1.00 54.22 125 ILE A N 1
ATOM 977 C CA . ILE A 1 125 ? 17.550 0.091 -2.409 1.00 54.22 125 ILE A CA 1
ATOM 978 C C . ILE A 1 125 ? 18.782 0.561 -1.631 1.00 54.22 125 ILE A C 1
ATOM 980 O O . ILE A 1 125 ? 18.809 1.706 -1.195 1.00 54.22 125 ILE A O 1
ATOM 984 N N . ASP A 1 126 ? 19.813 -0.283 -1.536 1.00 53.62 126 ASP A N 1
ATOM 985 C CA . ASP A 1 126 ? 21.094 0.080 -0.922 1.00 53.62 126 ASP A CA 1
ATOM 986 C C . ASP A 1 126 ? 21.789 1.225 -1.689 1.00 53.62 126 ASP A C 1
ATOM 988 O O . ASP A 1 126 ? 22.186 2.212 -1.074 1.00 53.62 126 ASP A O 1
ATOM 992 N N . ASP A 1 127 ? 21.844 1.161 -3.028 1.00 53.94 127 ASP A N 1
ATOM 993 C CA . ASP A 1 127 ? 22.448 2.219 -3.859 1.00 53.94 127 ASP A CA 1
ATOM 994 C C . ASP A 1 127 ? 21.712 3.581 -3.709 1.00 53.94 127 ASP A C 1
ATOM 996 O O . ASP A 1 127 ? 22.349 4.632 -3.688 1.00 53.94 127 ASP A O 1
ATOM 1000 N N . LEU A 1 128 ? 20.377 3.583 -3.550 1.00 56.44 128 LEU A N 1
ATOM 1001 C CA . LEU A 1 128 ? 19.575 4.795 -3.287 1.00 56.44 128 LEU A CA 1
ATOM 1002 C C . LEU A 1 128 ? 19.859 5.413 -1.909 1.00 56.44 128 LEU A C 1
ATOM 1004 O O . LEU A 1 128 ? 19.830 6.633 -1.761 1.00 56.44 128 LEU A O 1
ATOM 1008 N N . VAL A 1 129 ? 20.110 4.579 -0.897 1.00 57.81 129 VAL A N 1
ATOM 1009 C CA . VAL A 1 129 ? 20.431 5.032 0.466 1.00 57.81 129 VAL A CA 1
ATOM 1010 C C . VAL A 1 129 ? 21.851 5.603 0.541 1.00 57.81 129 VAL A C 1
ATOM 1012 O O . VAL A 1 129 ? 22.088 6.549 1.297 1.00 57.81 129 VAL A O 1
ATOM 1015 N N . ASP A 1 130 ? 22.784 5.062 -0.244 1.00 55.16 130 ASP A N 1
ATOM 1016 C CA . ASP A 1 130 ? 24.175 5.519 -0.279 1.00 55.16 130 ASP A CA 1
ATOM 1017 C C . ASP A 1 130 ? 24.352 6.854 -1.037 1.00 55.16 130 ASP A C 1
ATOM 1019 O O . ASP A 1 130 ? 25.116 7.711 -0.579 1.00 55.16 130 ASP A O 1
ATOM 1023 N N . ASP A 1 131 ? 23.606 7.096 -2.125 1.00 54.09 131 ASP A N 1
ATOM 1024 C CA . ASP A 1 131 ? 23.674 8.360 -2.888 1.00 54.09 131 ASP A CA 1
ATOM 1025 C C . ASP A 1 131 ? 23.216 9.586 -2.058 1.00 54.09 131 ASP A C 1
ATOM 1027 O O . ASP A 1 131 ? 23.851 10.647 -2.101 1.00 54.09 131 ASP A O 1
ATOM 1031 N N . ASP A 1 132 ? 22.190 9.439 -1.207 1.00 51.88 132 ASP A N 1
ATOM 1032 C CA . ASP A 1 132 ? 21.722 10.506 -0.300 1.00 51.88 132 ASP A CA 1
ATOM 1033 C C . ASP A 1 132 ? 22.783 10.887 0.764 1.00 51.88 132 ASP A C 1
ATOM 1035 O O . ASP A 1 132 ? 22.864 12.037 1.227 1.00 51.88 132 ASP A O 1
ATOM 1039 N N . GLN A 1 133 ? 23.660 9.948 1.146 1.00 52.09 133 GLN A N 1
ATOM 1040 C CA . GLN A 1 133 ? 24.751 10.217 2.089 1.00 52.09 133 GLN A CA 1
ATOM 1041 C C . GLN A 1 133 ? 25.943 10.938 1.445 1.00 52.09 133 GLN A C 1
ATOM 1043 O O . GLN A 1 133 ? 26.660 11.672 2.140 1.00 52.09 133 GLN A O 1
ATOM 1048 N N . GLU A 1 134 ? 26.176 10.769 0.141 1.00 51.12 134 GLU A N 1
ATOM 1049 C CA . GLU A 1 134 ? 27.246 11.478 -0.568 1.00 51.12 134 GLU A CA 1
ATOM 1050 C C . GLU A 1 134 ? 26.893 12.943 -0.855 1.00 51.12 134 GLU A C 1
ATOM 1052 O O . GLU A 1 134 ? 27.756 13.819 -0.713 1.00 51.12 134 GLU A O 1
ATOM 1057 N N . GLU A 1 135 ? 25.636 13.252 -1.190 1.00 48.53 135 GLU A N 1
ATOM 1058 C CA . GLU A 1 135 ? 25.203 14.643 -1.384 1.00 48.53 135 GLU A CA 1
ATOM 1059 C C . GLU A 1 135 ? 25.242 15.456 -0.084 1.00 48.53 135 GLU A C 1
ATOM 1061 O O . GLU A 1 135 ? 25.635 16.629 -0.084 1.00 48.53 135 GLU A O 1
ATOM 1066 N N . SER A 1 136 ? 24.924 14.817 1.042 1.00 50.50 136 SER A N 1
ATOM 1067 C CA . SER A 1 136 ? 24.984 15.428 2.372 1.00 50.50 136 SER A CA 1
ATOM 1068 C C . SER A 1 136 ? 26.413 15.834 2.765 1.00 50.50 136 SER A C 1
ATOM 1070 O O . SER A 1 136 ? 26.617 16.882 3.371 1.00 50.50 136 SER A O 1
ATOM 1072 N N . LYS A 1 137 ? 27.433 15.062 2.359 1.00 47.31 137 LYS A N 1
ATOM 1073 C CA . LYS A 1 137 ? 28.849 15.358 2.657 1.00 47.31 137 LYS A CA 1
ATOM 1074 C C . LYS A 1 137 ? 29.461 16.446 1.773 1.00 47.31 137 LYS A C 1
ATOM 1076 O O . LYS A 1 137 ? 30.451 17.051 2.174 1.00 47.31 137 LYS A O 1
ATOM 1081 N N . LYS A 1 138 ? 28.898 16.717 0.589 1.00 48.94 138 LYS A N 1
ATOM 1082 C CA . LYS A 1 138 ? 29.376 17.786 -0.311 1.00 48.94 138 LYS A CA 1
ATOM 1083 C C . LYS A 1 138 ? 28.849 19.177 0.047 1.00 48.94 138 LYS A C 1
ATOM 1085 O O . LYS A 1 138 ? 29.424 20.156 -0.414 1.00 48.94 138 LYS A O 1
ATOM 1090 N N . LYS A 1 139 ? 27.778 19.285 0.840 1.00 47.28 139 LYS A N 1
ATOM 1091 C CA . LYS A 1 139 ? 27.239 20.581 1.299 1.00 47.28 139 LYS A CA 1
ATOM 1092 C C . LYS A 1 139 ? 27.932 21.139 2.548 1.00 47.28 139 LYS A C 1
ATOM 1094 O O . LYS A 1 139 ? 27.787 22.329 2.808 1.00 47.28 139 LYS A O 1
ATOM 1099 N N . ASP 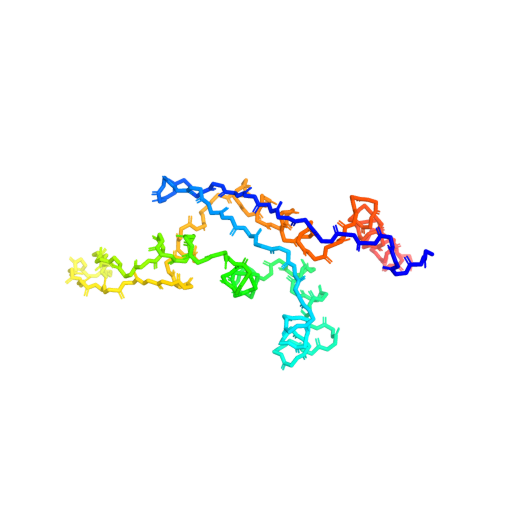A 1 140 ? 28.701 20.317 3.261 1.00 46.38 140 ASP A N 1
ATOM 1100 C CA . ASP A 1 140 ? 29.468 20.699 4.459 1.00 46.38 140 ASP A CA 1
ATOM 1101 C C . ASP A 1 140 ? 30.981 20.906 4.193 1.00 46.38 140 ASP A C 1
ATOM 1103 O O . ASP A 1 140 ? 31.770 20.979 5.140 1.00 46.38 140 ASP A O 1
ATOM 1107 N N . GLN A 1 141 ? 31.406 21.012 2.923 1.00 41.44 141 GLN A N 1
ATOM 1108 C CA . GLN A 1 141 ? 32.787 21.341 2.523 1.00 41.44 141 GLN A CA 1
ATOM 1109 C C . GLN A 1 141 ? 32.899 22.678 1.790 1.00 41.44 141 GLN A C 1
ATOM 1111 O O . GLN A 1 141 ? 32.079 22.933 0.881 1.00 41.44 141 GLN A O 1
#

Secondary structure (DSSP, 8-state):
--GGG-----EEEEETTTTEEEEEPPP-HHHHHHHHHHHHHHHHHHHHHTT-HHHHHHHHHHHB-HHHHHHTS-EEEEEE-TT--EEEEEE-HHHHHHHH---HHHHHHHHHHHHHHTT--HHHHHHHHHHHHHHHHHS--

pLDDT: mean 79.57, std 16.04, range [35.62, 96.88]

Foldseek 3Di:
DDPVQQDADKDWAAQPLLRDIWIFAADDPVLVVVCCVPQNPCRVVVCVVVVVVLVLLVSRLVRTDPVRQVSFAWDWDWDQDPVRDTDTDTGGRSRSSSVSPDDPVRSVRSVVSVCSSPRNDPVNVVVVVVVVVVVVVVVVD

Radius of gyration: 17.68 Å; chains: 1; bounding box: 54×32×42 Å